Protein AF-A0A9X3F441-F1 (afdb_monomer)

Structure (mmCIF, N/CA/C/O backbone):
data_AF-A0A9X3F441-F1
#
_entry.id   AF-A0A9X3F441-F1
#
loop_
_atom_site.group_PDB
_atom_site.id
_atom_site.type_symbol
_atom_site.label_atom_id
_atom_site.label_alt_id
_atom_site.label_comp_id
_atom_site.label_asym_id
_atom_site.label_entity_id
_atom_site.label_seq_id
_atom_site.pdbx_PDB_ins_code
_atom_site.Cartn_x
_atom_site.Cartn_y
_atom_site.Cartn_z
_atom_site.occupancy
_atom_site.B_iso_or_equiv
_atom_site.auth_seq_id
_atom_site.auth_comp_id
_atom_site.auth_asym_id
_atom_site.auth_atom_id
_atom_site.pdbx_PDB_model_num
ATOM 1 N N . MET A 1 1 ? 9.480 8.632 1.919 1.00 65.31 1 MET A N 1
ATOM 2 C CA . MET A 1 1 ? 8.892 8.891 0.584 1.00 65.31 1 MET A CA 1
ATOM 3 C C . MET A 1 1 ? 7.794 7.880 0.239 1.00 65.31 1 MET A C 1
ATOM 5 O O . MET A 1 1 ? 6.671 8.317 0.029 1.00 65.31 1 MET A O 1
ATOM 9 N N . LEU A 1 2 ? 8.059 6.567 0.327 1.00 69.00 2 LEU A N 1
ATOM 10 C CA . LEU A 1 2 ? 7.096 5.457 0.122 1.00 69.00 2 LEU A CA 1
ATOM 11 C C . LEU A 1 2 ? 5.719 5.654 0.770 1.00 69.00 2 LEU A C 1
ATOM 13 O O . LEU A 1 2 ? 4.698 5.597 0.103 1.00 69.00 2 LEU A O 1
ATOM 17 N N . LYS A 1 3 ? 5.683 5.960 2.067 1.00 78.44 3 LYS A N 1
ATOM 18 C CA . LYS A 1 3 ? 4.438 6.062 2.849 1.00 78.44 3 LYS A CA 1
ATOM 19 C C . LYS A 1 3 ? 3.475 7.105 2.289 1.00 78.44 3 LYS A C 1
ATOM 21 O O . LYS A 1 3 ? 2.287 6.849 2.165 1.00 78.44 3 LYS A O 1
ATOM 26 N N . LYS A 1 4 ? 4.006 8.261 1.871 1.00 78.56 4 LYS A N 1
ATOM 27 C CA . LYS A 1 4 ? 3.211 9.328 1.244 1.00 78.56 4 LYS A CA 1
ATOM 28 C C . LYS A 1 4 ? 2.623 8.881 -0.095 1.00 78.56 4 LYS A C 1
ATOM 30 O O . LYS A 1 4 ? 1.532 9.323 -0.437 1.00 78.56 4 LYS A O 1
ATOM 35 N N . LEU A 1 5 ? 3.339 8.038 -0.840 1.00 76.81 5 LEU A N 1
ATOM 36 C CA . LEU A 1 5 ? 2.866 7.492 -2.110 1.00 76.81 5 LEU A CA 1
ATOM 37 C C . LEU A 1 5 ? 1.789 6.434 -1.884 1.00 76.81 5 LEU A C 1
ATOM 39 O O . LEU A 1 5 ? 0.738 6.541 -2.501 1.00 76.81 5 LEU A O 1
ATOM 43 N N . LEU A 1 6 ? 1.973 5.527 -0.920 1.00 80.94 6 LEU A N 1
ATOM 44 C CA . LEU A 1 6 ? 0.946 4.551 -0.549 1.00 80.94 6 LEU A CA 1
ATOM 45 C C . LEU A 1 6 ? -0.337 5.251 -0.075 1.00 80.94 6 LEU A C 1
ATOM 47 O O . LEU A 1 6 ? -1.420 4.970 -0.572 1.00 80.94 6 LEU A O 1
ATOM 51 N N . THR A 1 7 ? -0.229 6.254 0.805 1.00 84.19 7 THR A N 1
ATOM 52 C CA . THR A 1 7 ? -1.389 7.052 1.241 1.00 84.19 7 THR A CA 1
ATOM 53 C C . THR A 1 7 ? -2.067 7.797 0.086 1.00 84.19 7 THR A C 1
ATOM 55 O O . THR A 1 7 ? -3.284 7.970 0.101 1.00 84.19 7 THR A O 1
ATOM 58 N N . ARG A 1 8 ? -1.310 8.264 -0.915 1.00 81.00 8 ARG A N 1
ATOM 59 C CA . ARG A 1 8 ? -1.884 8.894 -2.115 1.00 81.00 8 ARG A CA 1
ATOM 60 C C . ARG A 1 8 ? -2.599 7.876 -3.000 1.00 81.00 8 ARG A C 1
ATOM 62 O O . ARG A 1 8 ? -3.706 8.181 -3.424 1.00 81.00 8 ARG A O 1
ATOM 69 N N . ALA A 1 9 ? -2.016 6.698 -3.221 1.00 79.31 9 ALA A N 1
ATOM 70 C CA . ALA A 1 9 ? -2.630 5.614 -3.989 1.00 79.31 9 ALA A CA 1
ATOM 71 C C . ALA A 1 9 ? -3.961 5.175 -3.359 1.00 79.31 9 ALA A C 1
ATOM 73 O O . ALA A 1 9 ? -4.983 5.156 -4.037 1.00 79.31 9 ALA A O 1
ATOM 74 N N . LEU A 1 10 ? -3.978 4.979 -2.035 1.00 84.94 10 LEU A N 1
ATOM 75 C CA . LEU A 1 10 ? -5.196 4.686 -1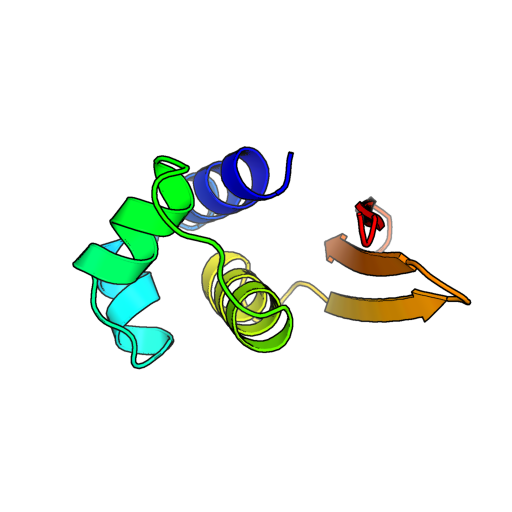.274 1.00 84.94 10 LEU A CA 1
ATOM 76 C C . LEU A 1 10 ? -6.296 5.728 -1.504 1.00 84.94 10 LEU A C 1
ATOM 78 O O . LEU A 1 10 ? -7.435 5.380 -1.797 1.00 84.94 10 LEU A O 1
ATOM 82 N N . LYS A 1 11 ? -5.951 7.021 -1.432 1.00 84.25 11 LYS A N 1
ATOM 83 C CA . LYS A 1 11 ? -6.908 8.111 -1.677 1.00 84.25 11 LYS A CA 1
ATOM 84 C C . LYS A 1 11 ? -7.392 8.167 -3.125 1.00 84.25 11 LYS A C 1
ATOM 86 O O . LYS A 1 11 ? -8.564 8.445 -3.340 1.00 84.25 11 LYS A O 1
ATOM 91 N N . GLN A 1 12 ? -6.507 7.947 -4.095 1.00 80.69 12 GLN A N 1
ATOM 92 C CA . GLN A 1 12 ? -6.849 7.997 -5.520 1.00 80.69 12 GLN A CA 1
ATOM 93 C C . GLN A 1 12 ? -7.770 6.848 -5.931 1.00 80.69 12 GLN A C 1
ATOM 95 O O . GLN A 1 12 ? -8.698 7.073 -6.698 1.00 80.69 12 GLN A O 1
ATOM 100 N N . ASN A 1 13 ? -7.546 5.654 -5.381 1.00 80.12 13 ASN A N 1
ATOM 101 C CA . ASN A 1 13 ? -8.330 4.460 -5.694 1.00 80.12 13 ASN A CA 1
ATOM 102 C C . ASN A 1 13 ? -9.485 4.207 -4.712 1.00 80.12 13 ASN A C 1
ATOM 104 O O . ASN A 1 13 ? -10.174 3.198 -4.824 1.00 80.12 13 ASN A O 1
ATOM 108 N N . GLY A 1 14 ? -9.710 5.107 -3.747 1.00 84.62 14 GLY A N 1
ATOM 109 C CA . GLY A 1 14 ? -10.803 4.993 -2.778 1.00 84.62 14 GLY A CA 1
ATOM 110 C C . GLY A 1 14 ? -10.682 3.800 -1.824 1.00 84.62 14 GLY A C 1
ATOM 111 O O . GLY A 1 14 ? -11.692 3.354 -1.293 1.00 84.62 14 GLY A O 1
ATOM 112 N N . ILE A 1 15 ? -9.470 3.285 -1.604 1.00 87.69 15 ILE A N 1
ATOM 113 C CA . ILE A 1 15 ? -9.204 2.132 -0.736 1.00 87.69 15 ILE A CA 1
ATOM 114 C C . ILE A 1 15 ? -8.902 2.628 0.679 1.00 87.69 15 ILE A C 1
ATOM 116 O O . ILE A 1 15 ? -8.051 3.498 0.889 1.00 87.69 15 ILE A O 1
ATOM 120 N N . THR A 1 16 ? -9.574 2.061 1.678 1.00 92.00 16 THR A N 1
ATOM 121 C CA . THR A 1 16 ? -9.288 2.358 3.087 1.00 92.00 16 THR A CA 1
ATOM 122 C C . THR A 1 16 ? -8.087 1.562 3.608 1.00 92.00 16 THR A C 1
ATOM 124 O O . THR A 1 16 ? -7.747 0.494 3.103 1.00 92.00 16 THR A O 1
ATOM 127 N N . VAL A 1 17 ? -7.447 2.049 4.680 1.00 90.50 17 VAL A N 1
ATOM 128 C CA . VAL A 1 17 ? -6.341 1.329 5.350 1.00 90.50 17 VAL A CA 1
ATOM 129 C C . VAL A 1 17 ? -6.795 -0.057 5.825 1.00 90.50 17 VAL A C 1
ATOM 131 O O . VAL A 1 17 ? -6.054 -1.026 5.686 1.00 90.50 17 VAL A O 1
ATOM 134 N N . LYS A 1 18 ? -8.033 -0.168 6.318 1.00 92.94 18 LYS A N 1
ATOM 135 C CA . LYS A 1 18 ? -8.641 -1.432 6.740 1.00 92.94 18 LYS A CA 1
ATOM 136 C C . LYS A 1 18 ? -8.784 -2.426 5.588 1.00 92.94 18 LYS A C 1
ATOM 138 O O . LYS A 1 18 ? -8.428 -3.591 5.741 1.00 92.94 18 LYS A O 1
ATOM 143 N N . GLU A 1 19 ? -9.288 -1.980 4.438 1.00 91.12 19 GLU A N 1
ATOM 144 C CA . GLU A 1 19 ? -9.423 -2.836 3.253 1.00 91.12 19 GLU A CA 1
ATOM 145 C C . GLU A 1 19 ? -8.068 -3.276 2.711 1.00 91.12 19 GLU A C 1
ATOM 147 O O . GLU A 1 19 ? -7.904 -4.445 2.367 1.00 91.12 19 GLU A O 1
ATOM 152 N N . LEU A 1 20 ? -7.089 -2.367 2.676 1.00 91.25 20 LEU A N 1
ATOM 153 C CA . LEU A 1 20 ? -5.728 -2.692 2.267 1.00 91.25 20 LEU A CA 1
ATOM 154 C C . LEU A 1 20 ? -5.113 -3.747 3.195 1.00 91.25 20 LEU A C 1
ATOM 156 O O . LEU A 1 20 ? -4.599 -4.751 2.714 1.00 91.25 20 LEU A O 1
ATOM 160 N N . ALA A 1 21 ? -5.214 -3.555 4.512 1.00 92.44 21 ALA A N 1
ATOM 161 C CA . ALA A 1 21 ? -4.698 -4.510 5.488 1.00 92.44 21 ALA A CA 1
ATOM 162 C C . ALA A 1 21 ? -5.369 -5.885 5.352 1.00 92.44 21 ALA A C 1
ATOM 164 O O . ALA A 1 21 ? -4.690 -6.909 5.357 1.00 92.44 21 ALA A O 1
ATOM 165 N N . HIS A 1 22 ? -6.691 -5.904 5.161 1.00 93.19 22 HIS A N 1
ATOM 166 C CA . HIS A 1 22 ? -7.447 -7.134 4.948 1.00 93.19 22 HIS A CA 1
ATOM 167 C C . HIS A 1 22 ? -6.999 -7.877 3.680 1.00 93.19 22 HIS A C 1
ATOM 169 O O . HIS A 1 22 ? -6.749 -9.078 3.737 1.00 93.19 22 HIS A O 1
ATOM 175 N N . LYS A 1 23 ? -6.846 -7.169 2.553 1.00 89.81 23 LYS A N 1
ATOM 176 C CA . LYS A 1 23 ? -6.375 -7.750 1.283 1.00 89.81 23 LYS A CA 1
ATOM 177 C C . LYS A 1 23 ? -4.915 -8.210 1.344 1.00 89.81 23 LYS A C 1
ATOM 179 O O . LYS A 1 23 ? -4.572 -9.205 0.722 1.00 89.81 23 LYS A O 1
ATOM 184 N N . ALA A 1 24 ? -4.077 -7.518 2.111 1.00 89.81 24 ALA A N 1
ATOM 185 C CA . ALA A 1 24 ? -2.681 -7.888 2.334 1.00 89.81 24 ALA A CA 1
ATOM 186 C C . ALA A 1 24 ? -2.509 -8.965 3.423 1.00 89.81 24 ALA A C 1
ATOM 188 O O . ALA A 1 24 ? -1.382 -9.270 3.802 1.00 89.81 24 ALA A O 1
ATOM 189 N N . HIS A 1 25 ? -3.607 -9.518 3.960 1.00 91.94 25 HIS A N 1
ATOM 190 C CA . HIS A 1 25 ? -3.597 -10.498 5.051 1.00 91.94 25 HIS A CA 1
ATOM 191 C C . HIS A 1 25 ? -2.773 -10.057 6.275 1.00 91.94 25 HIS A C 1
ATOM 193 O O . HIS A 1 25 ? -2.189 -10.879 6.981 1.00 91.94 25 HIS A O 1
ATOM 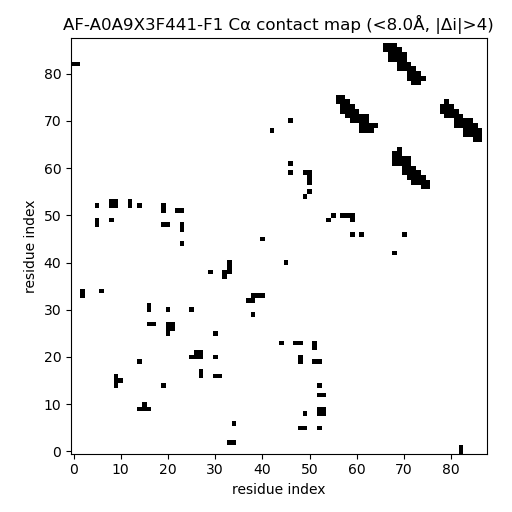199 N N . MET A 1 26 ? -2.760 -8.752 6.556 1.00 91.44 26 MET A N 1
ATOM 200 C CA . MET A 1 26 ? -2.011 -8.162 7.661 1.00 91.44 26 MET A CA 1
ATOM 201 C C . MET A 1 26 ? -2.930 -7.449 8.653 1.00 91.44 26 MET A C 1
ATOM 203 O O . MET A 1 26 ? -4.077 -7.107 8.359 1.00 91.44 26 MET A O 1
ATOM 207 N N . LYS A 1 27 ? -2.424 -7.191 9.861 1.00 93.50 27 LYS A N 1
ATOM 208 C CA . LYS A 1 27 ? -3.190 -6.442 10.863 1.00 93.50 27 LYS A CA 1
ATOM 209 C C . LYS A 1 27 ? -3.275 -4.970 10.469 1.00 93.50 27 LYS A C 1
ATOM 211 O O . LYS A 1 27 ? -2.265 -4.342 10.160 1.00 93.50 27 LYS A O 1
ATOM 216 N N . GLU A 1 28 ? -4.463 -4.380 10.591 1.00 92.31 28 GLU A N 1
ATOM 217 C CA . GLU A 1 28 ? -4.669 -2.942 10.358 1.00 92.31 28 GLU A CA 1
ATOM 218 C C . GLU A 1 28 ? -3.746 -2.078 11.233 1.00 92.31 28 GLU A C 1
ATOM 220 O O . GLU A 1 28 ? -3.214 -1.067 10.771 1.00 92.31 28 GLU A O 1
ATOM 225 N N . SER A 1 29 ? -3.490 -2.507 12.474 1.00 91.69 29 SER A N 1
ATOM 226 C CA . SER A 1 29 ? -2.553 -1.841 13.384 1.00 91.69 29 SER A CA 1
ATOM 227 C C . SER A 1 29 ? -1.123 -1.825 12.843 1.00 91.69 29 SER A C 1
ATOM 229 O O . SER A 1 29 ? -0.440 -0.816 12.951 1.00 91.69 29 SER A O 1
ATOM 231 N N . GLU A 1 30 ? -0.684 -2.911 12.210 1.00 90.50 30 GLU A N 1
ATOM 232 C CA . GLU A 1 30 ? 0.668 -3.047 11.667 1.00 90.50 30 GLU A CA 1
ATOM 233 C C . GLU A 1 30 ? 0.881 -2.132 10.455 1.00 90.50 30 GLU A C 1
ATOM 235 O O . GLU A 1 30 ? 1.880 -1.412 10.376 1.00 90.50 30 GLU A O 1
ATOM 240 N N . LEU A 1 31 ? -0.112 -2.073 9.563 1.00 89.88 31 LEU A N 1
ATOM 241 C CA . LEU A 1 31 ? -0.124 -1.130 8.448 1.00 89.88 31 LEU A CA 1
ATOM 242 C C . LEU A 1 31 ? -0.185 0.325 8.939 1.00 89.88 31 LEU A C 1
ATOM 244 O O . LEU A 1 31 ? 0.515 1.198 8.424 1.00 89.88 31 LEU A O 1
ATOM 248 N N . THR A 1 32 ? -0.987 0.592 9.968 1.00 90.00 32 THR A N 1
ATOM 249 C CA . THR A 1 32 ? -1.098 1.920 10.588 1.00 90.00 32 THR A CA 1
ATOM 250 C C . THR A 1 32 ? 0.226 2.354 11.216 1.00 90.00 32 THR A C 1
ATOM 252 O O . THR A 1 32 ? 0.661 3.493 11.027 1.00 90.00 32 THR A O 1
ATOM 255 N N . ASP A 1 33 ? 0.913 1.455 11.917 1.00 90.31 33 ASP A N 1
ATOM 256 C CA . ASP A 1 33 ? 2.227 1.717 12.501 1.00 90.31 33 ASP A CA 1
ATOM 257 C C . ASP A 1 33 ? 3.289 1.954 11.425 1.00 90.31 33 ASP A C 1
ATOM 259 O O . ASP A 1 33 ? 4.119 2.860 11.561 1.00 90.31 33 ASP A O 1
ATOM 263 N N . PHE A 1 34 ? 3.234 1.221 10.310 1.00 88.12 34 PHE A N 1
ATOM 264 C CA . PHE A 1 34 ? 4.081 1.491 9.151 1.00 88.12 34 PHE A CA 1
ATOM 265 C C . PHE A 1 34 ? 3.859 2.902 8.594 1.00 88.12 34 PHE A C 1
ATOM 267 O O . PHE A 1 34 ? 4.823 3.670 8.455 1.00 88.12 34 PHE A O 1
ATOM 274 N N . LEU A 1 35 ? 2.601 3.274 8.327 1.00 85.25 35 LEU A N 1
ATOM 275 C CA . LEU A 1 35 ? 2.226 4.595 7.813 1.00 85.25 35 LEU A CA 1
ATOM 276 C C . LEU A 1 35 ? 2.654 5.726 8.766 1.00 85.25 35 LEU A C 1
ATOM 278 O O . LEU A 1 35 ? 3.119 6.770 8.305 1.00 85.25 35 LEU A O 1
ATOM 282 N N . ASN A 1 36 ? 2.602 5.481 10.078 1.00 86.88 36 ASN A N 1
ATOM 283 C CA . ASN A 1 36 ? 2.984 6.428 11.132 1.00 86.88 36 ASN A CA 1
ATOM 284 C C . ASN A 1 36 ? 4.475 6.411 11.515 1.00 86.88 36 ASN A C 1
ATOM 286 O O . ASN A 1 36 ? 4.868 7.091 12.459 1.00 86.88 36 ASN A O 1
ATOM 290 N N . ASN A 1 37 ? 5.326 5.676 10.793 1.00 81.50 37 ASN A N 1
ATOM 291 C CA . ASN A 1 37 ? 6.761 5.534 11.097 1.00 81.50 37 ASN A CA 1
ATOM 292 C C . ASN A 1 37 ? 7.106 4.847 12.424 1.00 81.50 37 ASN A C 1
ATOM 294 O O . ASN A 1 37 ? 8.237 4.964 12.885 1.00 81.50 37 ASN A O 1
ATOM 298 N N . LYS A 1 38 ? 6.174 4.091 12.996 1.00 82.56 38 LYS A N 1
ATOM 299 C CA . LYS A 1 38 ? 6.400 3.293 14.204 1.00 82.56 38 LYS A CA 1
ATOM 300 C C . LYS A 1 38 ? 6.928 1.892 13.903 1.00 82.56 38 LYS A C 1
ATOM 302 O O . LYS A 1 38 ? 7.552 1.293 14.767 1.00 82.56 38 LYS A O 1
ATOM 307 N N . ASN A 1 39 ? 6.715 1.398 12.682 1.00 79.69 39 ASN A N 1
ATOM 308 C CA . ASN A 1 39 ? 7.211 0.100 12.240 1.00 79.69 39 ASN A CA 1
ATOM 309 C C . ASN A 1 39 ? 7.832 0.162 10.830 1.00 79.69 39 ASN A C 1
ATOM 311 O O . ASN A 1 39 ? 7.485 1.026 10.012 1.00 79.69 39 ASN A O 1
ATOM 315 N N . LYS A 1 40 ? 8.761 -0.757 10.548 1.00 80.94 40 LYS A N 1
ATOM 316 C CA . LYS A 1 40 ? 9.286 -1.033 9.204 1.00 80.94 40 LYS A CA 1
ATOM 317 C C . LYS A 1 40 ? 8.700 -2.359 8.724 1.00 80.94 40 LYS A C 1
ATOM 319 O O . LYS A 1 40 ? 8.731 -3.340 9.455 1.00 80.94 40 LYS A O 1
ATOM 324 N N . LEU A 1 41 ? 8.188 -2.368 7.499 1.00 81.06 41 LEU A N 1
ATOM 325 C CA . LEU A 1 41 ? 7.731 -3.582 6.827 1.00 81.06 41 LEU A CA 1
ATOM 326 C C . LEU A 1 41 ? 8.843 -4.140 5.947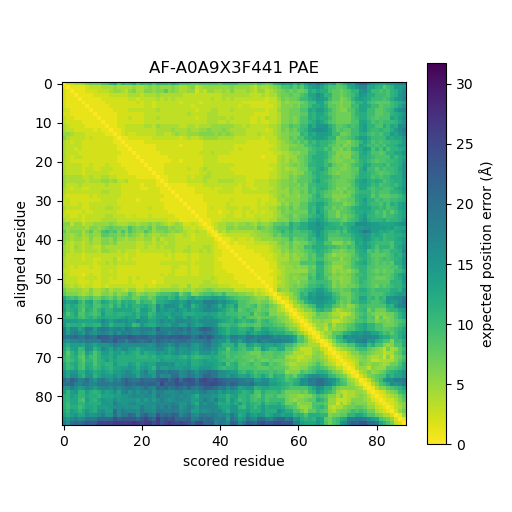 1.00 81.06 41 LEU A C 1
ATOM 328 O O . LEU A 1 41 ? 9.756 -3.401 5.559 1.00 81.06 41 LEU A O 1
ATOM 332 N N . ARG A 1 42 ? 8.761 -5.434 5.633 1.00 82.38 42 ARG A N 1
ATOM 333 C CA . ARG A 1 42 ? 9.659 -6.039 4.651 1.00 82.38 42 ARG A CA 1
ATOM 334 C C . ARG A 1 42 ? 9.285 -5.543 3.259 1.00 82.38 42 ARG A C 1
ATOM 336 O O . ARG A 1 42 ? 8.159 -5.119 3.016 1.00 82.38 42 ARG A O 1
ATOM 343 N N . ILE A 1 43 ? 10.238 -5.608 2.340 1.00 74.88 43 ILE A N 1
ATOM 344 C CA . ILE A 1 43 ? 10.047 -5.154 0.959 1.00 74.88 43 ILE A CA 1
ATOM 345 C C . ILE A 1 43 ? 8.890 -5.876 0.263 1.00 74.88 43 ILE A C 1
ATOM 347 O O . ILE A 1 43 ? 8.065 -5.200 -0.340 1.00 74.88 43 ILE A O 1
ATOM 351 N N . ASN A 1 44 ? 8.762 -7.193 0.439 1.00 78.56 44 ASN A N 1
ATOM 352 C CA . ASN A 1 44 ? 7.668 -7.969 -0.156 1.00 78.56 44 ASN A CA 1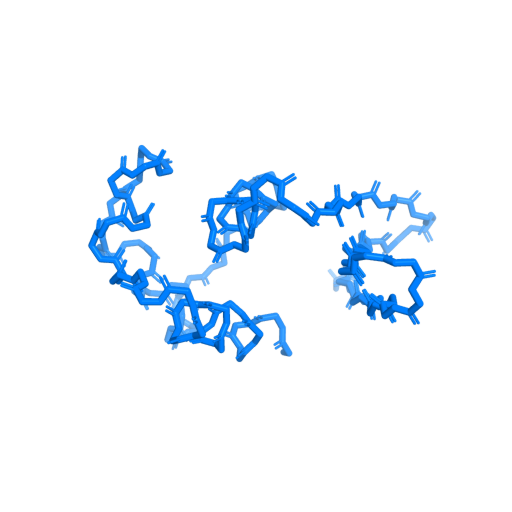
ATOM 353 C C . ASN A 1 44 ? 6.291 -7.508 0.351 1.00 78.56 44 ASN A C 1
ATOM 355 O O . ASN A 1 44 ? 5.339 -7.429 -0.417 1.00 78.56 44 ASN A O 1
ATOM 359 N N . ASP A 1 45 ? 6.189 -7.148 1.635 1.00 84.06 45 ASP A N 1
ATOM 360 C CA . ASP A 1 45 ? 4.942 -6.617 2.193 1.00 84.06 45 ASP A CA 1
ATOM 361 C C . ASP A 1 45 ? 4.641 -5.236 1.596 1.00 84.06 45 ASP A C 1
ATOM 363 O O . ASP A 1 45 ? 3.499 -4.917 1.285 1.00 84.06 45 ASP A O 1
ATOM 367 N N . ILE A 1 46 ? 5.669 -4.402 1.407 1.00 82.38 46 ILE A N 1
ATOM 368 C CA . ILE A 1 46 ? 5.521 -3.081 0.787 1.00 82.38 46 ILE A CA 1
ATOM 369 C C . ILE A 1 46 ? 5.058 -3.216 -0.669 1.00 82.38 46 ILE A C 1
ATOM 371 O O . ILE A 1 46 ? 4.170 -2.470 -1.076 1.00 82.38 46 ILE A O 1
ATOM 375 N N . GLU A 1 47 ? 5.626 -4.148 -1.433 1.00 78.12 47 GLU A N 1
ATOM 376 C CA . GLU A 1 47 ? 5.229 -4.437 -2.815 1.00 78.12 47 GLU A CA 1
ATOM 377 C C . GLU A 1 47 ? 3.759 -4.849 -2.893 1.00 78.12 47 GLU A C 1
ATOM 379 O O . GLU A 1 47 ? 2.981 -4.164 -3.557 1.00 78.12 47 GLU A O 1
ATOM 384 N N . LEU A 1 48 ? 3.356 -5.857 -2.114 1.00 84.94 48 LEU A N 1
ATOM 385 C CA . LEU A 1 48 ? 1.971 -6.324 -2.051 1.00 84.94 48 LEU A CA 1
ATOM 386 C C . LEU A 1 48 ? 0.998 -5.186 -1.704 1.00 84.94 48 LEU A C 1
ATOM 388 O O . LEU A 1 48 ? -0.071 -5.054 -2.303 1.00 84.94 48 LEU A O 1
ATOM 392 N N . LEU A 1 49 ? 1.364 -4.318 -0.755 1.00 86.75 49 LEU A N 1
ATOM 393 C CA . LEU A 1 49 ? 0.532 -3.170 -0.391 1.00 86.75 49 LEU A CA 1
ATOM 394 C C . LEU A 1 49 ? 0.350 -2.193 -1.550 1.00 86.75 49 LEU A C 1
ATOM 396 O O . LEU A 1 49 ? -0.718 -1.598 -1.688 1.00 86.75 49 LEU A O 1
ATOM 400 N N . PHE A 1 50 ? 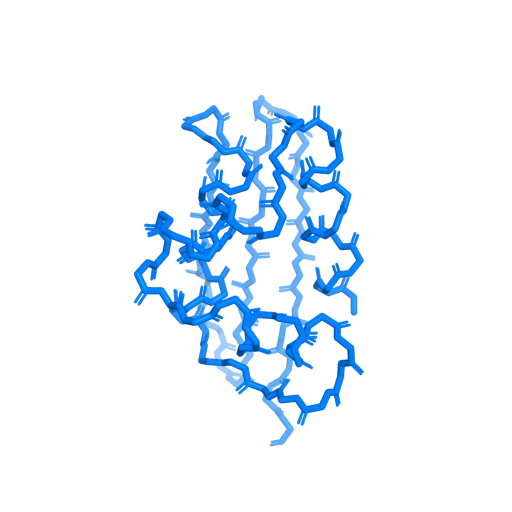1.376 -2.002 -2.370 1.00 81.12 50 PHE A N 1
ATOM 401 C CA . PHE A 1 50 ? 1.282 -1.149 -3.541 1.00 81.12 50 PHE A CA 1
ATOM 402 C C . PHE A 1 50 ? 0.511 -1.811 -4.682 1.00 81.12 50 PHE A C 1
ATOM 404 O O . PHE A 1 50 ? -0.336 -1.143 -5.264 1.00 81.12 50 PHE A O 1
ATOM 411 N N . GLU A 1 51 ? 0.710 -3.096 -4.958 1.00 81.00 51 GLU A N 1
ATOM 412 C CA . GLU A 1 51 ? -0.101 -3.827 -5.940 1.00 81.00 51 GLU A CA 1
ATOM 413 C C . GLU A 1 51 ? -1.594 -3.705 -5.617 1.00 81.00 51 GLU A C 1
ATOM 415 O O . GLU A 1 51 ? -2.396 -3.294 -6.454 1.00 81.00 51 GLU A O 1
ATOM 420 N N . ILE A 1 52 ? -1.964 -3.934 -4.354 1.00 85.19 52 ILE A N 1
ATOM 421 C CA . ILE A 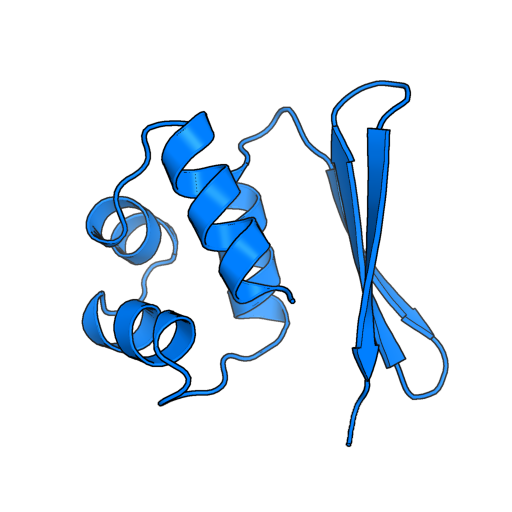1 52 ? -3.353 -3.813 -3.907 1.00 85.19 52 ILE A CA 1
ATOM 422 C C . ILE A 1 52 ? -3.845 -2.362 -3.975 1.00 85.19 52 ILE A C 1
ATOM 424 O O . ILE A 1 52 ? -4.984 -2.114 -4.374 1.00 85.19 52 ILE A O 1
ATOM 428 N N . ALA A 1 53 ? -3.030 -1.400 -3.525 1.00 82.44 53 ALA A N 1
ATOM 429 C CA . ALA A 1 53 ? -3.445 -0.003 -3.427 1.00 82.44 53 ALA A CA 1
ATOM 430 C C . ALA A 1 53 ? -3.558 0.687 -4.786 1.00 82.44 53 ALA A C 1
ATOM 432 O O . ALA A 1 53 ? -4.314 1.653 -4.901 1.00 82.44 53 ALA A O 1
ATOM 433 N N . ILE A 1 54 ? -2.783 0.252 -5.779 1.00 76.50 54 ILE A N 1
ATOM 434 C CA . ILE A 1 54 ? -2.746 0.863 -7.104 1.00 76.50 54 ILE A CA 1
ATOM 435 C C . ILE A 1 54 ? -3.619 0.077 -8.106 1.00 76.50 54 ILE A C 1
ATOM 437 O O . ILE A 1 54 ? -4.232 0.693 -8.979 1.00 76.50 54 ILE A O 1
ATOM 441 N N . GLY A 1 55 ? -3.788 -1.232 -7.893 1.00 71.62 55 GLY A N 1
ATOM 442 C CA . GLY A 1 55 ? -4.628 -2.121 -8.696 1.00 71.62 55 GLY A CA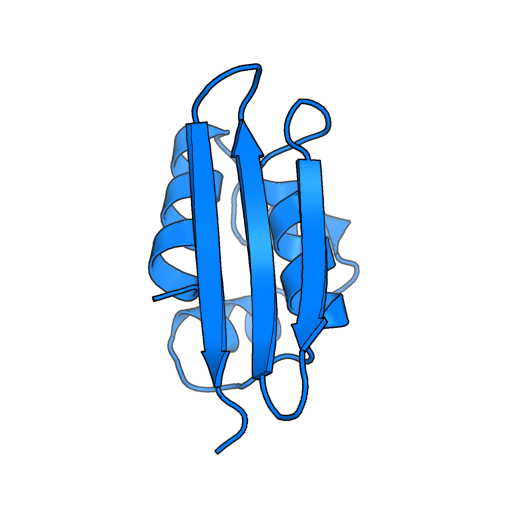 1
ATOM 443 C C . GLY A 1 55 ? -3.933 -2.651 -9.955 1.00 71.62 55 GLY A C 1
ATOM 444 O O . GLY A 1 55 ? -2.853 -2.198 -10.324 1.00 71.62 55 GLY A O 1
ATOM 445 N N . ASP A 1 56 ? -4.595 -3.582 -10.649 1.00 66.88 56 ASP A N 1
ATOM 446 C CA . ASP A 1 56 ? -4.041 -4.372 -11.772 1.00 66.88 56 ASP A CA 1
ATOM 447 C C . ASP A 1 56 ? -3.612 -3.553 -13.009 1.00 66.88 56 ASP A C 1
ATOM 449 O O . ASP A 1 56 ? -3.010 -4.082 -13.941 1.00 66.88 56 ASP A O 1
ATOM 453 N N . ASN A 1 57 ? -3.920 -2.253 -13.045 1.00 60.66 57 ASN A N 1
ATOM 454 C CA . ASN A 1 57 ? -3.579 -1.363 -14.159 1.00 60.66 57 ASN A CA 1
ATOM 455 C C . ASN A 1 57 ? -2.159 -0.781 -14.065 1.00 60.66 57 ASN A C 1
ATOM 457 O O . ASN A 1 57 ? -1.761 0.020 -14.920 1.00 60.66 57 ASN A O 1
ATOM 461 N N . HIS A 1 58 ? -1.405 -1.145 -13.027 1.00 64.62 58 HIS A N 1
ATOM 462 C CA . HIS A 1 58 ? -0.106 -0.561 -12.734 1.00 64.62 58 HIS A CA 1
ATOM 463 C C . HIS A 1 58 ? 0.930 -1.647 -12.497 1.00 64.62 58 HIS A C 1
ATOM 465 O O . HIS A 1 58 ? 0.738 -2.536 -11.673 1.00 64.62 58 HIS A O 1
ATOM 471 N N . LEU A 1 59 ? 2.056 -1.545 -13.202 1.00 61.78 59 LEU A N 1
ATOM 472 C CA . LEU A 1 59 ? 3.182 -2.439 -12.982 1.00 61.78 59 LEU A CA 1
ATOM 473 C C . LEU A 1 59 ? 3.946 -1.942 -11.753 1.00 61.78 59 LEU A C 1
ATOM 475 O O . LEU A 1 59 ? 4.452 -0.815 -11.747 1.00 61.78 59 LEU A O 1
ATOM 479 N N . VAL A 1 60 ? 4.028 -2.771 -10.719 1.00 64.81 60 VAL A N 1
ATOM 480 C CA . VAL A 1 60 ? 5.001 -2.597 -9.643 1.00 64.81 60 VAL A CA 1
ATOM 481 C C . VAL A 1 60 ? 6.132 -3.574 -9.932 1.00 64.81 60 VAL A C 1
ATOM 483 O O . VAL A 1 60 ? 5.897 -4.751 -10.175 1.00 64.81 60 VAL A O 1
ATOM 486 N N . THR A 1 61 ? 7.363 -3.081 -10.012 1.00 63.22 61 THR A N 1
ATOM 487 C CA . THR A 1 61 ? 8.534 -3.936 -10.219 1.00 63.22 61 THR A CA 1
ATOM 488 C C . THR A 1 61 ? 9.578 -3.612 -9.177 1.00 63.22 61 THR A C 1
ATOM 490 O O . THR A 1 61 ? 10.056 -2.477 -9.093 1.00 63.22 61 THR A O 1
ATOM 493 N N . LEU A 1 62 ? 9.948 -4.620 -8.396 1.00 63.78 62 LEU A N 1
ATOM 494 C CA . LEU A 1 62 ? 11.130 -4.560 -7.557 1.00 63.78 62 LEU A CA 1
ATOM 495 C C . LEU A 1 62 ? 12.379 -4.810 -8.400 1.00 63.78 62 LEU A C 1
ATOM 497 O O . LEU A 1 62 ? 12.520 -5.844 -9.047 1.00 63.78 62 LEU A O 1
ATOM 501 N N . SER A 1 63 ? 13.303 -3.857 -8.369 1.00 62.03 63 SER A N 1
ATOM 502 C CA . SER A 1 63 ? 14.653 -4.023 -8.893 1.00 62.03 63 SER A CA 1
ATOM 503 C C . SER A 1 63 ? 15.629 -3.953 -7.733 1.00 62.03 63 SER A C 1
ATOM 505 O O . SER A 1 63 ? 15.728 -2.926 -7.061 1.00 62.03 63 SER A O 1
ATOM 507 N N . HIS A 1 64 ? 16.358 -5.039 -7.512 1.00 58.00 64 HIS A N 1
ATOM 508 C CA . HIS A 1 64 ? 17.467 -5.085 -6.572 1.00 58.00 64 HIS A CA 1
ATOM 509 C C . HIS A 1 64 ? 18.754 -4.789 -7.343 1.00 58.00 64 HIS A C 1
ATOM 511 O O . HIS A 1 64 ? 19.126 -5.566 -8.221 1.00 58.00 64 HIS A O 1
ATOM 517 N N . ASP A 1 65 ? 19.407 -3.664 -7.058 1.00 58.12 65 ASP A N 1
ATOM 518 C CA . ASP A 1 65 ? 20.695 -3.319 -7.665 1.00 58.12 65 ASP A CA 1
ATOM 519 C C . ASP A 1 65 ? 21.725 -3.060 -6.562 1.00 58.12 65 ASP A C 1
ATOM 521 O O . ASP A 1 65 ? 21.563 -2.120 -5.785 1.00 58.12 65 ASP A O 1
ATOM 525 N N . ASN A 1 66 ? 22.729 -3.945 -6.476 1.00 46.25 66 ASN A N 1
ATOM 526 C CA . ASN A 1 66 ? 23.964 -3.866 -5.678 1.00 46.25 66 ASN A CA 1
ATOM 527 C C . ASN A 1 66 ? 23.920 -2.875 -4.489 1.00 46.25 66 ASN A C 1
ATOM 529 O O . ASN A 1 66 ? 24.552 -1.824 -4.551 1.00 46.25 66 ASN A O 1
ATOM 533 N N . ASP A 1 67 ? 23.186 -3.226 -3.422 1.00 56.78 67 ASP A N 1
ATOM 534 C CA . ASP A 1 67 ? 22.957 -2.477 -2.159 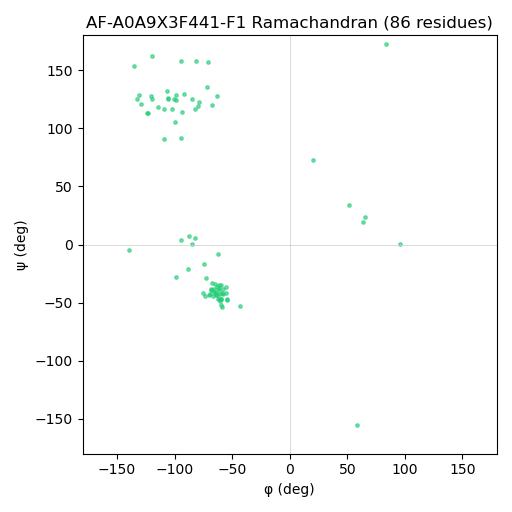1.00 56.78 67 ASP A CA 1
ATOM 535 C C . ASP A 1 67 ? 21.682 -1.618 -2.075 1.00 56.78 67 ASP A C 1
ATOM 537 O O . ASP A 1 67 ? 21.417 -0.987 -1.044 1.00 56.78 67 ASP A O 1
ATOM 541 N N . ARG A 1 68 ? 20.844 -1.584 -3.115 1.00 58.31 68 ARG A N 1
ATOM 542 C CA . ARG A 1 68 ? 19.611 -0.784 -3.121 1.00 58.31 68 ARG A CA 1
ATOM 543 C C . ARG A 1 68 ? 18.422 -1.585 -3.613 1.00 58.31 68 ARG A C 1
ATOM 545 O O . ARG A 1 68 ? 18.399 -2.099 -4.729 1.00 58.31 68 ARG A O 1
ATOM 552 N N . ASP A 1 69 ? 17.391 -1.602 -2.784 1.00 63.25 69 ASP A N 1
ATOM 553 C CA . ASP A 1 69 ? 16.087 -2.103 -3.171 1.00 63.25 69 ASP A CA 1
ATOM 554 C C . ASP A 1 69 ? 15.327 -0.972 -3.853 1.00 63.25 69 ASP A C 1
ATOM 556 O O . ASP A 1 69 ? 15.192 0.120 -3.313 1.00 63.25 69 ASP A O 1
ATOM 560 N N . THR A 1 70 ? 14.845 -1.184 -5.069 1.00 64.62 70 THR A N 1
ATOM 561 C CA . THR A 1 70 ? 14.178 -0.138 -5.848 1.00 64.62 70 THR A CA 1
ATOM 562 C C . THR A 1 70 ? 12.769 -0.587 -6.168 1.00 64.62 70 THR A C 1
ATOM 564 O O . THR A 1 70 ? 12.589 -1.669 -6.711 1.00 64.62 70 THR A O 1
ATOM 567 N N . ILE A 1 71 ? 11.768 0.239 -5.870 1.00 66.75 71 ILE A N 1
ATOM 568 C CA . ILE A 1 71 ? 10.393 -0.002 -6.316 1.00 66.75 71 ILE A CA 1
ATOM 569 C C . ILE A 1 71 ? 10.109 0.905 -7.503 1.00 66.75 71 ILE A C 1
ATOM 571 O O . ILE A 1 71 ? 10.124 2.131 -7.373 1.00 66.75 71 ILE A O 1
ATOM 575 N N . ILE A 1 72 ? 9.853 0.303 -8.654 1.00 66.94 72 ILE A N 1
ATOM 576 C CA . ILE A 1 72 ? 9.462 0.985 -9.880 1.00 66.94 72 ILE A CA 1
ATOM 577 C C . ILE A 1 72 ? 7.944 0.879 -10.007 1.00 66.94 72 ILE A C 1
ATOM 579 O O . ILE A 1 72 ? 7.388 -0.213 -10.004 1.00 66.94 72 ILE A O 1
ATOM 583 N N . PHE A 1 73 ? 7.281 2.022 -10.124 1.00 68.69 73 PHE A N 1
ATOM 584 C CA . PHE A 1 73 ? 5.851 2.150 -10.372 1.00 68.69 73 PHE A CA 1
ATOM 585 C C . PHE A 1 73 ? 5.650 2.577 -11.812 1.00 68.69 73 PHE A C 1
ATOM 587 O O . PHE A 1 73 ? 6.184 3.612 -12.204 1.00 68.69 73 PHE A O 1
ATOM 594 N N . GLN A 1 74 ? 4.854 1.847 -12.580 1.00 62.97 74 GLN A N 1
ATOM 595 C CA . GLN A 1 74 ? 4.476 2.237 -13.931 1.00 62.97 74 GLN A CA 1
ATOM 596 C C . GLN A 1 74 ? 2.953 2.311 -14.039 1.00 62.97 74 GLN A C 1
ATOM 598 O O . GLN A 1 74 ? 2.262 1.302 -13.944 1.00 62.97 74 GLN A O 1
ATOM 603 N N . GLN A 1 75 ? 2.426 3.522 -14.232 1.00 59.81 75 GLN A N 1
ATOM 604 C CA . GLN A 1 75 ? 1.018 3.760 -14.551 1.00 59.81 75 GLN A CA 1
ATOM 605 C C . GLN A 1 75 ? 0.870 3.991 -16.058 1.00 59.81 75 GLN A C 1
ATOM 607 O O . GLN A 1 75 ? 1.196 5.072 -16.559 1.00 59.81 75 GLN A O 1
ATOM 612 N N . GLY A 1 76 ? 0.350 2.995 -16.780 1.00 59.66 76 GLY A N 1
ATOM 613 C CA . GLY A 1 76 ? 0.158 3.078 -18.231 1.00 59.66 76 GLY A CA 1
ATOM 614 C C . GLY A 1 76 ? 1.456 3.341 -19.013 1.00 59.66 76 GLY A C 1
ATOM 615 O O . GLY A 1 76 ? 2.555 3.043 -18.551 1.00 59.66 76 GLY A O 1
ATOM 616 N N . ASN A 1 77 ? 1.340 3.918 -20.214 1.00 49.66 77 ASN A N 1
ATOM 617 C CA . ASN A 1 77 ? 2.460 3.964 -21.163 1.00 49.66 77 ASN A CA 1
ATOM 618 C C . ASN A 1 77 ? 3.582 4.966 -20.834 1.00 49.66 77 ASN A C 1
ATOM 620 O O . ASN A 1 77 ? 4.658 4.808 -21.394 1.00 49.66 77 ASN A O 1
ATOM 624 N N . ASN A 1 78 ? 3.383 5.965 -19.960 1.00 50.00 78 ASN A N 1
ATOM 625 C CA . ASN A 1 78 ? 4.334 7.091 -19.849 1.00 50.00 78 ASN A CA 1
ATOM 626 C C . ASN A 1 78 ? 4.644 7.603 -18.427 1.00 50.00 78 ASN A C 1
ATOM 628 O O . ASN A 1 78 ? 5.506 8.468 -18.293 1.00 50.00 78 ASN A O 1
ATOM 632 N N . ASN A 1 79 ? 3.999 7.102 -17.365 1.00 56.06 79 ASN A N 1
ATOM 633 C CA . ASN A 1 79 ? 4.274 7.567 -15.999 1.00 56.06 79 ASN A CA 1
ATOM 634 C C . ASN A 1 79 ? 5.005 6.490 -15.198 1.00 56.06 79 ASN A C 1
ATOM 636 O O . ASN A 1 79 ? 4.376 5.658 -14.544 1.00 56.06 79 ASN A O 1
ATOM 640 N N . GLN A 1 80 ? 6.337 6.536 -15.249 1.00 62.69 80 GLN A N 1
ATOM 641 C CA . GLN A 1 80 ? 7.206 5.729 -14.400 1.00 62.69 80 GLN A CA 1
ATOM 642 C C . GLN A 1 80 ? 7.697 6.562 -13.208 1.00 62.69 80 GLN A C 1
ATOM 644 O O . GLN A 1 80 ? 8.223 7.661 -13.382 1.00 62.69 80 GLN A O 1
ATOM 649 N N . ALA A 1 81 ? 7.538 6.047 -11.993 1.00 60.97 81 ALA A N 1
ATOM 650 C CA . ALA A 1 81 ? 8.148 6.598 -10.792 1.00 60.97 81 ALA A CA 1
ATOM 651 C C . ALA A 1 81 ? 9.054 5.542 -10.166 1.00 60.97 81 ALA A C 1
ATOM 653 O O . ALA A 1 81 ? 8.609 4.445 -9.857 1.00 60.97 81 ALA A O 1
ATOM 654 N N . THR A 1 82 ? 10.316 5.883 -9.940 1.00 61.66 82 THR A N 1
ATOM 655 C CA . THR A 1 82 ? 11.280 4.991 -9.293 1.00 61.66 82 THR A CA 1
ATOM 656 C C . THR A 1 82 ? 11.518 5.470 -7.871 1.00 61.66 82 THR A C 1
A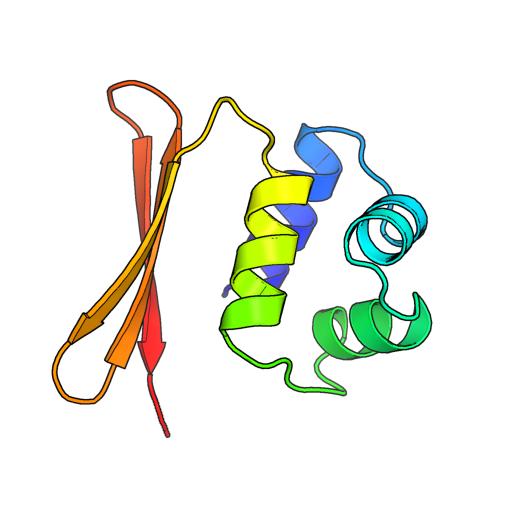TOM 658 O O . THR A 1 82 ? 11.877 6.627 -7.644 1.00 61.66 82 THR A O 1
ATOM 661 N N . ILE A 1 83 ? 11.317 4.589 -6.896 1.00 62.75 83 ILE A N 1
ATOM 662 C CA . ILE A 1 83 ? 11.659 4.840 -5.502 1.00 62.75 83 ILE A CA 1
ATOM 663 C C . ILE A 1 83 ? 12.848 3.977 -5.122 1.00 62.75 83 ILE A C 1
ATOM 665 O O . ILE A 1 83 ? 12.741 2.759 -5.059 1.00 62.75 83 ILE A O 1
ATOM 669 N N . ILE A 1 84 ? 13.951 4.630 -4.778 1.00 58.56 84 ILE A N 1
ATOM 670 C CA . ILE A 1 84 ? 15.116 3.975 -4.194 1.00 58.56 84 ILE A CA 1
ATOM 671 C C . ILE A 1 84 ? 14.868 3.797 -2.692 1.00 58.56 84 ILE A C 1
ATOM 673 O O . ILE A 1 84 ? 14.721 4.770 -1.947 1.00 58.56 84 ILE A O 1
ATOM 677 N N . ILE A 1 85 ? 14.809 2.547 -2.255 1.00 60.34 85 ILE A N 1
ATOM 678 C CA . ILE A 1 85 ? 14.868 2.111 -0.863 1.00 60.34 85 ILE A CA 1
ATOM 679 C C . ILE A 1 85 ? 16.333 1.770 -0.589 1.00 60.34 85 ILE A C 1
ATOM 681 O O . ILE A 1 85 ? 16.814 0.675 -0.856 1.00 60.34 85 ILE A O 1
ATOM 685 N N . GLY A 1 86 ? 17.084 2.761 -0.112 1.00 46.56 86 GLY A N 1
ATOM 686 C CA . GLY A 1 86 ? 18.452 2.510 0.330 1.00 46.56 86 GLY A CA 1
ATOM 687 C C . GLY A 1 86 ? 18.442 1.545 1.513 1.00 46.56 86 GLY A C 1
ATOM 688 O O . GLY A 1 86 ? 17.735 1.804 2.495 1.00 46.56 86 GLY A O 1
ATOM 689 N N . ASN A 1 87 ? 19.224 0.467 1.424 1.00 43.50 87 ASN A N 1
ATOM 690 C CA . ASN A 1 87 ? 19.642 -0.253 2.615 1.00 43.50 87 ASN A CA 1
ATOM 691 C C . ASN A 1 87 ? 20.589 0.677 3.380 1.00 43.50 87 ASN A C 1
ATOM 693 O O . ASN A 1 87 ? 21.556 1.194 2.823 1.00 43.50 87 ASN A O 1
ATOM 697 N N . ASN A 1 88 ? 20.206 0.990 4.616 1.00 39.25 88 ASN A N 1
ATOM 698 C CA . ASN A 1 88 ? 21.073 1.671 5.573 1.00 39.25 88 ASN A CA 1
ATOM 699 C C . ASN A 1 88 ? 21.988 0.633 6.208 1.00 39.25 88 ASN A C 1
ATOM 701 O O . ASN A 1 88 ? 21.422 -0.404 6.630 1.00 39.25 88 ASN A O 1
#

Nearest PDB structures (foldseek):
  3g5g-assembly1_A  TM=8.855E-01  e=8.202E-03  Enterobacter sp. RFL1396
  4i6u-assembly1_A  TM=8.739E-01  e=1.059E-02  Enterobacter sp. RFL1396
  3g5g-assembly5_J  TM=8.905E-01  e=1.456E-02  Enterobacter sp. RFL1396
  3qq6-assembly1_A  TM=8.163E-01  e=1.763E-02  Bacillus subtilis
  1b0n-assembly1_A  TM=8.012E-01  e=2.585E-02  Bacillus subtilis

Organism: NCBI:txid2998507

Secondary structure (DSSP, 8-state):
-HHHHHHHHHHHTT--HHHHHHHTTS-HHHHHHHHTTS----HHHHHHHHHHHH-TTEEEEEEEETTEEEEEEEETTTEEEEEEEE--

Foldseek 3Di:
DLLVVLVVLCVVVVHDLVNLCVQLVHDSVQSVCCSVVNDDDDPVSSQSSCCVSNDPQWDWDWDDDDQWTKTWIGRPDPDIDIDTDGDD

Mean predicted aligned error: 7.92 Å

pLDDT: mean 74.85, std 13.89, range [39.25, 93.5]

Solvent-accessible surface area (backbone atoms only — not comparable to full-atom values): 5151 Å² total; per-residue (Å²): 114,68,56,65,50,52,56,45,32,18,64,75,65,70,49,50,69,60,57,51,17,58,76,63,77,45,55,48,67,58,53,49,29,35,66,71,70,74,43,86,75,55,68,70,58,52,50,51,50,44,47,67,36,65,30,95,74,38,52,72,43,81,45,80,51,99,72,30,45,28,45,35,38,31,52,65,96,81,47,74,48,78,44,80,44,70,66,127

Sequence (88 aa):
MLKKLLTRALKQNGITVKELAHKAHMKESELTDFLNNKNKLRINDIELLFEIAIGDNHLVTLSHDNDRDTIIFQQGNNNQATIIIGNN

InterPro domains:
  IPR001387 Cro/C1-type, helix-turn-helix domain [cd00093] (4-52)
  IPR010982 Lambda repressor-like, DNA-binding domain superfamily [SSF47413] (2-49)

Radius of gyration: 12.62 Å; Cα contacts (8 Å, |Δi|>4): 117; chains: 1; bounding box: 35×20×35 Å